Protein AF-S4XCA1-F1 (afdb_monomer)

Organism: NCBI:txid1200352

Solvent-accessible surface area (backbone atoms only — not comparable to full-atom values): 4493 Å² total; per-residue (Å²): 132,83,84,62,64,37,49,62,59,55,50,10,58,76,71,74,46,53,47,68,57,40,52,50,26,59,76,70,68,68,48,97,47,77,67,48,74,59,95,91,45,62,45,29,54,44,60,55,52,31,56,75,72,70,44,76,70,84,56,58,70,61,66,68,67,74,71,81,78,86,130

Mean predicted aligned error: 7.29 Å

Foldseek 3Di:
DPQDWDFLCVLCVLVVHDSVVSVVCVVVVNDPFDWDDDPPGITHGVQRSCVVVVHDCPCVVVVSPPPPPDD

Structure (mmCIF, N/CA/C/O backbone):
data_AF-S4XCA1-F1
#
_entry.id   AF-S4XCA1-F1
#
loop_
_atom_site.group_PDB
_atom_site.id
_atom_site.type_symbol
_atom_site.label_atom_id
_atom_site.label_alt_id
_atom_site.label_comp_id
_atom_site.label_asym_id
_atom_site.label_entity_id
_atom_site.label_seq_id
_atom_site.pdbx_PDB_ins_code
_atom_site.Cartn_x
_atom_site.Cartn_y
_atom_site.Cartn_z
_atom_site.occupancy
_atom_site.B_iso_or_equiv
_atom_site.auth_seq_id
_atom_site.auth_comp_id
_atom_site.auth_asym_id
_atom_site.auth_atom_id
_atom_site.pdbx_PDB_model_num
ATOM 1 N N . MET A 1 1 ? 5.979 16.239 -17.725 1.00 44.88 1 MET A N 1
ATOM 2 C CA . MET A 1 1 ? 4.993 15.953 -16.664 1.00 44.88 1 MET A CA 1
ATOM 3 C C . MET A 1 1 ? 5.707 15.154 -15.594 1.00 44.88 1 MET A C 1
ATOM 5 O O . MET A 1 1 ? 6.094 14.022 -15.857 1.00 44.88 1 MET A O 1
ATOM 9 N N . THR A 1 2 ? 6.017 15.772 -14.459 1.00 48.19 2 THR A N 1
ATOM 10 C CA . THR A 1 2 ? 6.610 15.067 -13.315 1.00 48.19 2 THR A CA 1
ATOM 11 C C . THR A 1 2 ? 5.583 14.080 -12.761 1.00 48.19 2 THR A C 1
ATOM 13 O O . THR A 1 2 ? 4.421 14.458 -12.620 1.00 48.19 2 THR A O 1
ATOM 16 N N . PRO A 1 3 ? 5.947 12.821 -12.480 1.00 59.09 3 PRO A N 1
ATOM 17 C CA . PRO A 1 3 ? 5.012 11.875 -11.891 1.00 59.09 3 PRO A CA 1
ATOM 18 C C . PRO A 1 3 ? 4.626 12.348 -10.486 1.00 59.09 3 PRO A C 1
ATOM 20 O O . PRO A 1 3 ? 5.468 12.417 -9.595 1.00 59.09 3 PRO A O 1
ATOM 23 N N . SER A 1 4 ? 3.351 12.673 -10.291 1.00 80.69 4 SER A N 1
ATOM 24 C CA . SER A 1 4 ? 2.799 12.996 -8.977 1.00 80.69 4 SER A CA 1
ATOM 25 C C . SER A 1 4 ? 2.796 11.738 -8.104 1.00 80.69 4 SER A C 1
ATOM 27 O O . SER A 1 4 ? 2.103 10.757 -8.388 1.00 80.69 4 SER A O 1
ATOM 29 N N . THR A 1 5 ? 3.617 11.733 -7.058 1.00 86.19 5 THR A N 1
ATOM 30 C CA . THR A 1 5 ? 3.711 10.634 -6.087 1.00 86.19 5 THR A CA 1
ATOM 31 C C . THR A 1 5 ? 3.045 11.036 -4.782 1.00 86.19 5 THR A C 1
ATOM 33 O O . THR A 1 5 ? 3.136 12.192 -4.376 1.00 86.19 5 THR A O 1
ATOM 36 N N . VAL A 1 6 ? 2.416 10.081 -4.107 1.00 87.81 6 VAL A N 1
ATOM 37 C CA . VAL A 1 6 ? 1.735 10.296 -2.828 1.00 87.81 6 VAL A CA 1
ATOM 38 C C . VAL A 1 6 ? 2.394 9.508 -1.704 1.00 87.81 6 VAL A C 1
ATOM 40 O O . VAL A 1 6 ? 3.002 8.456 -1.916 1.00 87.81 6 VAL A O 1
ATOM 43 N N . SER A 1 7 ? 2.250 10.024 -0.487 1.00 88.81 7 SER A N 1
ATOM 44 C CA . SER A 1 7 ? 2.628 9.318 0.738 1.00 88.81 7 SER A CA 1
ATOM 45 C C . SER A 1 7 ? 1.693 8.135 1.020 1.00 88.81 7 SER A C 1
ATOM 47 O O . SER A 1 7 ? 0.554 8.091 0.552 1.00 88.81 7 SER A O 1
ATOM 49 N 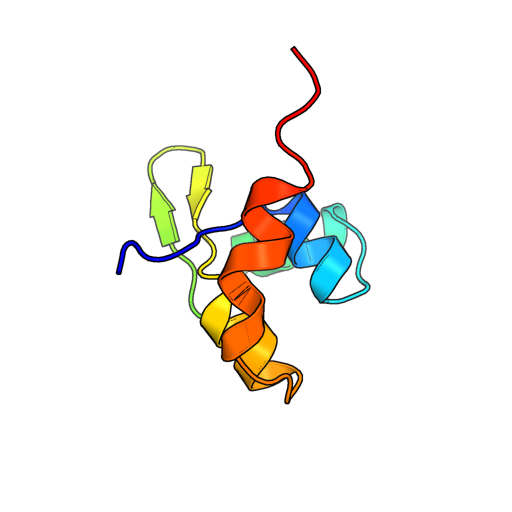N . VAL A 1 8 ? 2.130 7.206 1.879 1.00 90.88 8 VAL A N 1
ATOM 50 C CA . VAL A 1 8 ? 1.309 6.070 2.354 1.00 90.88 8 VAL A CA 1
ATOM 51 C C . VAL A 1 8 ? -0.023 6.533 2.947 1.00 90.88 8 VAL A C 1
ATOM 53 O O . VAL A 1 8 ? -1.051 5.895 2.739 1.00 90.88 8 VAL A O 1
ATOM 56 N N . GLN A 1 9 ? -0.018 7.652 3.680 1.00 89.94 9 GLN A N 1
ATOM 57 C CA . GLN A 1 9 ? -1.223 8.199 4.302 1.00 89.94 9 GLN A CA 1
ATOM 58 C C . GLN A 1 9 ? -2.222 8.702 3.257 1.00 89.94 9 GLN A C 1
ATOM 60 O O . GLN A 1 9 ? -3.407 8.395 3.354 1.00 89.94 9 GLN A O 1
ATOM 65 N N . GLN A 1 10 ? -1.749 9.431 2.247 1.00 88.62 10 GLN A N 1
ATOM 66 C CA . GLN A 1 10 ? -2.588 9.899 1.142 1.00 88.62 10 GLN A CA 1
ATOM 67 C C . GLN A 1 10 ? -3.110 8.726 0.307 1.00 88.62 10 GLN A C 1
ATOM 69 O O . GLN A 1 10 ? -4.297 8.676 0.008 1.00 88.62 10 GLN A O 1
ATOM 74 N N . ALA A 1 11 ? -2.262 7.743 -0.007 1.00 90.50 11 ALA A N 1
ATOM 75 C CA . ALA A 1 11 ? -2.682 6.535 -0.713 1.00 90.50 11 ALA A CA 1
ATOM 76 C C . ALA A 1 11 ? -3.761 5.760 0.066 1.00 90.50 11 ALA A C 1
ATOM 78 O O . ALA A 1 11 ? -4.750 5.324 -0.517 1.00 90.50 11 ALA A O 1
ATOM 79 N N . ALA A 1 12 ? -3.613 5.644 1.390 1.00 91.88 12 ALA A N 1
ATOM 80 C CA . ALA A 1 12 ? -4.611 5.013 2.250 1.00 91.88 12 ALA A CA 1
ATOM 81 C C . ALA A 1 12 ? -5.950 5.769 2.229 1.00 91.88 12 ALA A C 1
ATOM 83 O O . ALA A 1 12 ? -7.001 5.143 2.105 1.00 91.88 12 ALA A O 1
ATOM 84 N N . ALA A 1 13 ? -5.903 7.105 2.289 1.00 90.62 13 ALA A N 1
ATOM 85 C CA . ALA A 1 13 ? -7.090 7.951 2.206 1.00 90.62 13 ALA A CA 1
ATOM 86 C C . ALA A 1 13 ? -7.809 7.808 0.855 1.00 90.62 13 ALA A C 1
ATOM 88 O O . ALA A 1 13 ? -9.029 7.678 0.832 1.00 90.62 13 ALA A O 1
ATOM 89 N N . LEU A 1 14 ? -7.061 7.759 -0.253 1.00 88.06 14 LEU A N 1
ATOM 90 C CA . LEU A 1 14 ? -7.617 7.556 -1.597 1.00 88.06 14 LEU A CA 1
ATOM 91 C C . LEU A 1 14 ? -8.295 6.189 -1.747 1.00 88.06 14 LEU A C 1
ATOM 93 O O . LEU A 1 14 ? -9.343 6.086 -2.376 1.00 88.06 14 LEU A O 1
ATOM 97 N N . LEU A 1 15 ? -7.712 5.147 -1.154 1.00 88.81 15 LEU A N 1
ATOM 98 C CA . LEU A 1 15 ? -8.258 3.789 -1.180 1.00 88.81 15 LEU A CA 1
ATOM 99 C C . LEU A 1 15 ? -9.360 3.552 -0.130 1.00 88.81 15 LEU A C 1
ATOM 101 O O . LEU A 1 15 ? -9.936 2.468 -0.097 1.00 88.81 15 LEU A O 1
ATOM 105 N N . GLY A 1 16 ? -9.641 4.524 0.746 1.00 90.75 16 GLY A N 1
ATOM 106 C CA . GLY A 1 16 ? -10.629 4.380 1.819 1.00 90.75 16 GLY A CA 1
ATOM 107 C C . GLY A 1 16 ? -10.237 3.365 2.901 1.00 90.75 16 GLY A C 1
ATOM 108 O O . GLY A 1 16 ? -11.109 2.774 3.537 1.00 90.75 16 GLY A O 1
ATOM 109 N N . ILE A 1 17 ? -8.938 3.138 3.117 1.00 93.12 17 ILE A N 1
ATOM 110 C CA . ILE A 1 17 ? -8.410 2.184 4.107 1.00 93.12 17 ILE A CA 1
ATOM 111 C C . ILE A 1 17 ? -7.603 2.891 5.199 1.00 93.12 17 ILE A C 1
ATOM 113 O O . ILE A 1 17 ? -7.156 4.026 5.053 1.00 93.12 17 ILE A O 1
ATOM 117 N N . SER A 1 18 ? -7.358 2.196 6.314 1.00 94.88 18 SER A N 1
ATOM 118 C CA . SER A 1 18 ? -6.472 2.722 7.356 1.00 94.88 18 SER A CA 1
ATOM 119 C C . SER A 1 18 ? -5.015 2.794 6.875 1.00 94.88 18 SER A C 1
ATOM 121 O O . SER A 1 18 ? -4.555 1.935 6.114 1.00 94.88 18 SER A O 1
ATOM 123 N N . LYS A 1 19 ? -4.248 3.772 7.383 1.00 94.31 19 LYS A N 1
ATOM 124 C CA . LYS A 1 19 ? -2.799 3.877 7.123 1.00 94.31 19 LYS A CA 1
ATOM 125 C C . LYS A 1 19 ? -2.072 2.574 7.471 1.00 94.31 19 LYS A C 1
ATOM 127 O O . LYS A 1 19 ? -1.230 2.133 6.701 1.00 94.31 19 LYS A O 1
ATOM 132 N N . SER A 1 20 ? -2.419 1.942 8.592 1.00 94.88 20 SER A N 1
ATOM 133 C CA . SER A 1 20 ? -1.806 0.686 9.042 1.00 94.88 20 SER A CA 1
ATOM 134 C C . SER A 1 20 ? -2.077 -0.473 8.079 1.00 94.88 20 SER A C 1
ATOM 136 O O . SER A 1 20 ? -1.190 -1.283 7.824 1.00 94.88 20 SER A O 1
ATOM 138 N N . THR A 1 21 ? -3.283 -0.540 7.505 1.00 94.62 21 THR A N 1
ATOM 139 C CA . THR A 1 21 ? -3.624 -1.526 6.467 1.00 94.62 21 THR A CA 1
ATOM 140 C C . THR A 1 21 ? -2.800 -1.294 5.203 1.00 94.62 21 THR A C 1
ATOM 142 O O . THR A 1 21 ? -2.240 -2.242 4.659 1.00 94.62 21 THR A O 1
ATOM 145 N N . CYS A 1 22 ? -2.693 -0.035 4.770 1.00 93.75 22 CYS A N 1
ATOM 146 C CA . CYS A 1 22 ? -1.899 0.364 3.609 1.00 93.75 22 CYS A CA 1
ATOM 147 C C . CYS A 1 22 ? -0.416 0.002 3.793 1.00 93.75 22 CYS A C 1
ATOM 149 O O . CYS A 1 22 ? 0.174 -0.660 2.941 1.00 93.75 22 CYS A O 1
ATOM 151 N N . ASP A 1 23 ? 0.159 0.342 4.950 1.00 93.50 23 ASP A N 1
ATOM 152 C CA . ASP A 1 23 ? 1.541 0.009 5.300 1.00 93.50 23 ASP A CA 1
ATOM 153 C C . ASP A 1 23 ? 1.765 -1.512 5.292 1.00 93.50 23 ASP A C 1
ATOM 155 O O . ASP A 1 23 ? 2.727 -2.001 4.699 1.00 93.50 23 ASP A O 1
ATOM 159 N N . ARG A 1 24 ? 0.825 -2.293 5.845 1.00 95.12 24 ARG A N 1
ATOM 160 C CA . ARG A 1 24 ? 0.882 -3.761 5.785 1.00 95.12 24 ARG A CA 1
ATOM 161 C C . ARG A 1 24 ? 0.890 -4.268 4.343 1.00 95.12 24 ARG A C 1
ATOM 163 O O . ARG A 1 24 ? 1.708 -5.117 4.012 1.00 95.12 24 ARG A O 1
ATOM 170 N N . TRP A 1 25 ? 0.025 -3.759 3.472 1.00 94.88 25 TRP A N 1
ATOM 171 C CA . TRP A 1 25 ? -0.015 -4.194 2.070 1.00 94.88 25 TRP A CA 1
ATOM 172 C C . TRP A 1 25 ? 1.266 -3.860 1.306 1.00 94.88 25 TRP A C 1
ATOM 174 O O . TRP A 1 25 ? 1.738 -4.696 0.538 1.00 94.88 25 TRP A O 1
ATOM 184 N N . LEU A 1 26 ? 1.857 -2.688 1.549 1.00 9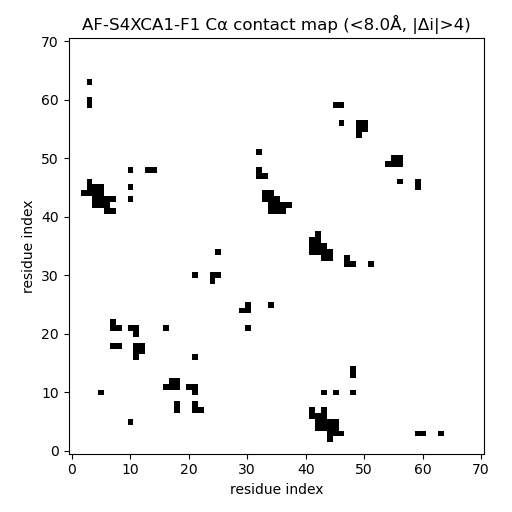3.62 26 LEU A N 1
ATOM 185 C CA . LEU A 1 26 ? 3.136 -2.296 0.950 1.00 93.62 26 LEU A CA 1
ATOM 186 C C . LEU A 1 26 ? 4.278 -3.208 1.417 1.00 93.62 26 LEU A C 1
ATOM 188 O O . LEU A 1 26 ? 5.047 -3.698 0.593 1.00 93.62 26 LEU A O 1
ATOM 192 N N . ASN A 1 27 ? 4.358 -3.505 2.719 1.00 93.19 27 ASN A N 1
ATOM 193 C CA . ASN A 1 27 ? 5.382 -4.411 3.253 1.00 93.19 27 ASN A CA 1
ATOM 194 C C . ASN A 1 27 ? 5.212 -5.859 2.766 1.00 93.19 27 ASN A C 1
ATOM 196 O O . ASN A 1 27 ? 6.205 -6.551 2.564 1.00 93.19 27 ASN A O 1
ATOM 200 N N . HIS A 1 28 ? 3.974 -6.320 2.572 1.00 94.06 28 HIS A N 1
ATOM 201 C CA . HIS A 1 28 ? 3.678 -7.670 2.078 1.00 94.06 28 HIS A CA 1
ATOM 202 C C . HIS A 1 28 ? 3.703 -7.790 0.547 1.00 94.06 28 HIS A C 1
ATOM 204 O O . HIS A 1 28 ? 3.567 -8.893 0.023 1.00 94.06 28 HIS A O 1
ATOM 210 N N . GLY A 1 29 ? 3.847 -6.680 -0.177 1.00 91.19 29 GLY A N 1
ATOM 211 C CA . GLY A 1 29 ? 3.808 -6.671 -1.636 1.00 91.19 29 GLY A CA 1
ATOM 212 C C . GLY A 1 29 ? 2.434 -6.947 -2.249 1.00 91.19 29 GLY A C 1
ATOM 213 O O . GLY A 1 29 ? 2.350 -7.294 -3.420 1.00 91.19 29 GLY A O 1
ATOM 214 N N . THR A 1 30 ? 1.358 -6.785 -1.478 1.00 92.94 30 THR A N 1
ATOM 215 C CA . THR A 1 30 ? -0.028 -7.018 -1.922 1.00 92.94 30 THR A CA 1
ATOM 216 C C . THR A 1 30 ? -0.760 -5.721 -2.264 1.00 92.94 30 THR A C 1
ATOM 218 O O . THR A 1 30 ? -1.989 -5.696 -2.308 1.00 92.94 30 THR A O 1
ATOM 221 N N . PHE A 1 31 ? -0.032 -4.615 -2.425 1.00 91.56 31 PHE A N 1
ATOM 222 C CA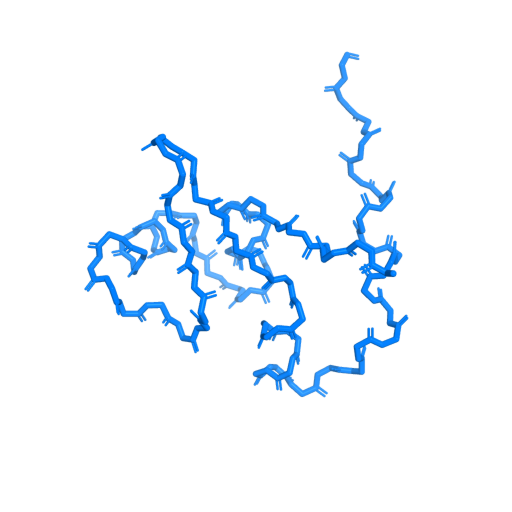 . PHE A 1 31 ? -0.628 -3.340 -2.800 1.00 91.56 31 PHE A CA 1
ATOM 223 C C . PHE A 1 31 ? -1.163 -3.410 -4.244 1.00 91.56 31 PHE A C 1
ATOM 225 O O . PHE A 1 31 ? -0.480 -3.954 -5.111 1.00 91.56 31 PHE A O 1
ATOM 232 N N . PRO A 1 32 ? -2.366 -2.879 -4.528 1.00 87.81 32 PRO A N 1
ATOM 233 C CA . PRO A 1 32 ? -3.045 -3.119 -5.803 1.00 87.81 32 PRO A CA 1
ATOM 234 C C . PRO A 1 32 ? -2.471 -2.322 -6.985 1.00 87.81 32 PRO A C 1
ATOM 236 O O . PRO A 1 32 ? -2.863 -2.545 -8.126 1.00 87.81 32 PRO A O 1
ATOM 239 N N . THR A 1 33 ? -1.550 -1.393 -6.733 1.00 90.69 33 THR A N 1
ATOM 240 C CA . THR A 1 33 ? -0.895 -0.575 -7.758 1.00 90.69 33 THR A CA 1
ATOM 241 C C . THR A 1 33 ? 0.619 -0.725 -7.669 1.00 90.69 33 THR A C 1
ATOM 243 O O . THR A 1 33 ? 1.121 -1.085 -6.605 1.00 90.69 33 THR A O 1
ATOM 246 N N . PRO A 1 34 ? 1.385 -0.401 -8.726 1.00 89.44 34 PRO A N 1
ATOM 247 C CA . P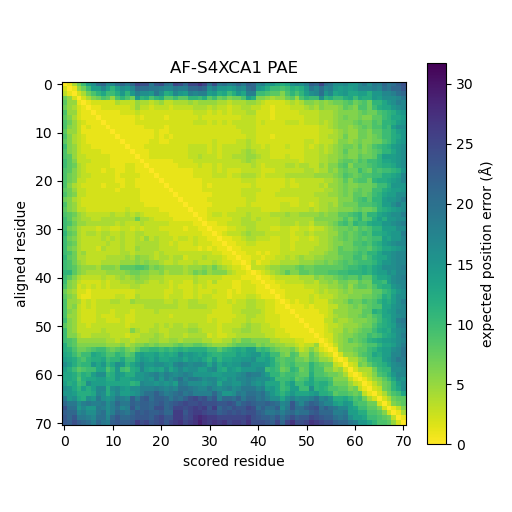RO A 1 34 ? 2.838 -0.347 -8.621 1.00 89.44 34 PRO A CA 1
ATOM 248 C C . PRO A 1 34 ? 3.271 0.637 -7.529 1.00 89.44 34 PRO A C 1
ATOM 250 O O . PRO A 1 34 ? 2.696 1.715 -7.375 1.00 89.44 34 PRO A O 1
ATOM 253 N N . PHE A 1 35 ? 4.301 0.262 -6.782 1.00 91.88 35 PHE A N 1
ATOM 254 C CA . PHE A 1 35 ? 4.945 1.081 -5.762 1.00 91.88 35 PHE A CA 1
ATOM 255 C C . PHE A 1 35 ? 6.443 0.776 -5.768 1.00 91.88 35 PHE A C 1
ATOM 257 O O . PHE A 1 35 ? 6.873 -0.286 -6.220 1.00 91.88 35 PHE A O 1
ATOM 264 N N . THR A 1 36 ? 7.247 1.705 -5.263 1.00 91.19 36 THR A N 1
ATOM 265 C CA . THR A 1 36 ? 8.672 1.464 -5.029 1.00 91.19 36 THR A CA 1
ATOM 266 C C . THR A 1 36 ? 9.073 1.967 -3.654 1.00 91.19 36 THR A C 1
ATOM 268 O O . THR A 1 36 ? 8.452 2.879 -3.106 1.00 91.19 36 THR A O 1
ATOM 271 N N . LYS A 1 37 ? 10.104 1.360 -3.073 1.00 91.19 37 LYS A N 1
ATOM 272 C CA . LYS A 1 37 ? 10.703 1.826 -1.827 1.00 91.19 37 LYS A CA 1
ATOM 273 C C . LYS A 1 37 ? 12.062 2.414 -2.144 1.00 91.19 37 LYS A C 1
ATOM 275 O O . LYS A 1 37 ? 12.949 1.698 -2.601 1.00 91.19 37 LYS A O 1
ATOM 280 N N . VAL A 1 38 ? 12.223 3.702 -1.879 1.00 87.38 38 VAL A N 1
ATOM 281 C CA . VAL A 1 38 ? 13.518 4.374 -1.976 1.00 87.38 38 VAL A CA 1
ATOM 282 C C . VAL A 1 38 ? 13.988 4.632 -0.555 1.00 87.38 38 VAL A C 1
ATOM 284 O O . VAL A 1 38 ? 13.362 5.382 0.193 1.00 87.38 38 VAL A O 1
ATOM 287 N N . GLU A 1 39 ? 15.049 3.927 -0.163 1.00 86.69 39 GLU A N 1
ATOM 288 C CA . GLU A 1 39 ? 15.597 3.915 1.197 1.00 86.69 39 GLU A CA 1
ATOM 289 C C . GLU A 1 39 ? 14.545 3.531 2.259 1.00 86.69 39 GLU A C 1
ATOM 291 O O . GLU A 1 39 ? 14.258 2.351 2.478 1.00 86.69 39 GLU A O 1
ATOM 296 N N . LYS A 1 40 ? 13.952 4.527 2.926 1.00 85.50 40 LYS A N 1
ATOM 297 C CA . LYS A 1 40 ? 12.934 4.364 3.977 1.00 85.50 40 LYS A CA 1
ATOM 298 C C . LYS A 1 40 ? 11.563 4.909 3.577 1.00 85.50 40 LYS A C 1
ATOM 300 O O . LYS A 1 40 ? 10.624 4.798 4.363 1.00 85.50 40 LYS A O 1
ATOM 305 N N . THR A 1 41 ? 11.436 5.452 2.372 1.00 85.50 41 THR A N 1
ATOM 306 C CA . THR A 1 41 ? 10.224 6.121 1.905 1.00 85.50 41 THR A CA 1
ATOM 307 C C . THR A 1 41 ? 9.543 5.287 0.832 1.00 85.50 41 THR A C 1
ATOM 309 O O . THR A 1 41 ? 10.159 4.864 -0.147 1.00 85.50 41 THR A O 1
ATOM 312 N N . TRP A 1 42 ? 8.245 5.060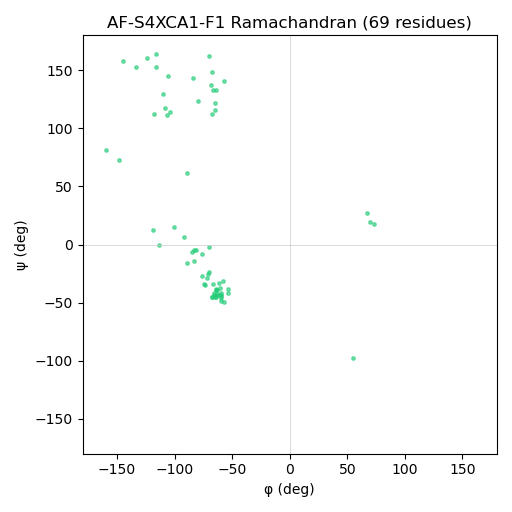 1.014 1.00 89.00 42 TRP A N 1
ATOM 313 C CA . TRP A 1 42 ? 7.396 4.471 -0.011 1.00 89.00 42 TRP A CA 1
ATOM 314 C C . TRP A 1 42 ? 7.000 5.539 -1.023 1.00 89.00 42 TRP A C 1
ATOM 316 O O . TRP A 1 42 ? 6.416 6.560 -0.660 1.00 89.00 42 TRP A O 1
ATOM 326 N N . ILE A 1 43 ? 7.311 5.284 -2.286 1.00 89.00 43 ILE A N 1
ATOM 327 C CA . ILE A 1 43 ? 6.909 6.105 -3.417 1.00 89.00 43 ILE A CA 1
ATOM 328 C C . ILE A 1 43 ? 5.765 5.385 -4.123 1.00 89.00 43 ILE A C 1
ATOM 330 O O . ILE A 1 43 ? 5.944 4.303 -4.691 1.00 89.00 43 ILE A O 1
ATOM 334 N N . ILE A 1 44 ? 4.586 5.998 -4.076 1.00 90.75 44 ILE A N 1
ATOM 335 C CA . ILE A 1 44 ? 3.364 5.452 -4.658 1.00 90.75 44 ILE A CA 1
ATOM 336 C C . ILE A 1 44 ? 2.888 6.428 -5.739 1.00 90.75 44 ILE A C 1
ATOM 338 O O . ILE A 1 44 ? 2.511 7.556 -5.416 1.00 90.75 44 ILE A O 1
ATOM 342 N N . PRO A 1 45 ? 2.933 6.054 -7.026 1.00 89.69 45 PRO A N 1
ATOM 343 C CA . PRO A 1 45 ? 2.391 6.880 -8.093 1.00 89.69 45 PRO A CA 1
ATOM 344 C C . PRO A 1 45 ? 0.876 7.031 -7.931 1.00 89.69 45 PRO A C 1
ATOM 346 O O . PRO A 1 45 ? 0.160 6.050 -7.734 1.00 89.69 45 PRO A O 1
ATOM 349 N N . ILE A 1 46 ? 0.374 8.258 -8.040 1.00 88.50 46 ILE A N 1
ATOM 350 C CA . ILE A 1 46 ? -1.054 8.534 -7.846 1.00 88.50 46 ILE A CA 1
ATOM 351 C C . ILE A 1 46 ? -1.911 8.049 -9.024 1.00 88.50 46 ILE A C 1
ATOM 353 O O . ILE A 1 46 ? -3.027 7.580 -8.827 1.00 88.50 46 ILE A O 1
ATOM 357 N N . ARG A 1 47 ? -1.385 8.128 -10.254 1.00 86.88 47 ARG A N 1
ATOM 358 C CA . ARG A 1 47 ? -2.133 7.808 -11.479 1.00 86.88 47 ARG A CA 1
ATOM 359 C C . ARG A 1 47 ? -2.692 6.372 -11.470 1.00 86.88 47 ARG A C 1
ATOM 361 O O . ARG A 1 47 ? -3.899 6.248 -11.641 1.00 86.88 47 ARG A O 1
ATOM 368 N N . PRO A 1 48 ? -1.900 5.327 -11.168 1.00 88.00 48 PRO A N 1
ATOM 369 C CA . PRO A 1 48 ? -2.404 3.960 -11.057 1.00 88.00 48 PRO A CA 1
ATOM 370 C C . PRO A 1 48 ? -3.514 3.769 -10.016 1.00 88.00 48 PRO A C 1
ATOM 372 O O . PRO A 1 48 ? -4.376 2.918 -10.200 1.00 88.00 48 PRO A O 1
ATOM 375 N N . ILE A 1 49 ? -3.514 4.549 -8.925 1.00 88.06 49 ILE A N 1
ATOM 376 C CA . ILE A 1 49 ? -4.590 4.499 -7.920 1.00 88.06 49 ILE A CA 1
ATOM 377 C C . ILE A 1 49 ? -5.887 5.029 -8.532 1.00 88.06 49 ILE A C 1
ATOM 379 O O . ILE A 1 49 ? -6.934 4.409 -8.388 1.00 88.06 49 ILE A O 1
ATOM 383 N N . TYR A 1 50 ? -5.820 6.152 -9.245 1.00 87.06 50 TYR A N 1
ATOM 384 C CA . TYR A 1 50 ? -6.985 6.735 -9.912 1.00 87.06 50 TYR A CA 1
ATOM 385 C C . TYR A 1 50 ? -7.503 5.843 -11.042 1.00 87.06 50 TYR A C 1
ATOM 387 O O . TYR A 1 50 ? -8.710 5.646 -11.139 1.00 87.06 50 TYR A O 1
ATOM 395 N N . GLU A 1 51 ? -6.607 5.258 -11.842 1.00 88.12 51 GLU A N 1
ATOM 396 C CA . GLU A 1 51 ? -6.965 4.292 -12.888 1.00 88.12 51 GLU A CA 1
ATOM 397 C C . GLU A 1 51 ? -7.675 3.066 -12.301 1.00 88.12 51 GLU A C 1
ATOM 399 O O . GLU A 1 51 ? -8.720 2.667 -12.809 1.00 88.12 51 GLU A O 1
ATOM 404 N N . LEU A 1 52 ? -7.167 2.519 -11.190 1.00 88.19 52 LEU A N 1
ATOM 405 C CA . LEU A 1 52 ? -7.799 1.405 -10.477 1.00 88.19 52 LEU A CA 1
ATOM 406 C C . LEU A 1 52 ? -9.205 1.760 -9.966 1.00 88.19 52 LEU A C 1
ATOM 408 O O . LEU A 1 52 ? -10.101 0.920 -9.986 1.00 88.19 52 LEU A O 1
ATOM 412 N N . LEU A 1 53 ? -9.396 2.996 -9.507 1.00 87.44 53 LEU A N 1
ATOM 413 C CA . LEU A 1 53 ? -10.675 3.496 -9.000 1.00 87.44 53 LEU A CA 1
ATOM 414 C C . LEU A 1 53 ? -11.624 3.980 -10.114 1.00 87.44 53 LEU A C 1
ATOM 416 O O . LEU A 1 53 ? -12.761 4.348 -9.823 1.00 87.44 53 LEU A O 1
ATOM 420 N N . GLY A 1 54 ? -11.181 3.994 -11.376 1.00 87.06 54 GLY A N 1
ATOM 421 C CA . GLY A 1 54 ? -11.965 4.479 -12.515 1.00 87.06 54 GLY A CA 1
ATOM 422 C C . GLY A 1 54 ? -12.119 6.004 -12.576 1.00 87.06 54 GLY A C 1
ATOM 423 O O . GLY A 1 54 ? -13.014 6.501 -13.261 1.00 87.06 54 GLY A O 1
ATOM 424 N N . TYR A 1 55 ? -11.275 6.762 -11.869 1.00 82.31 55 TYR A N 1
ATOM 425 C CA . TYR A 1 55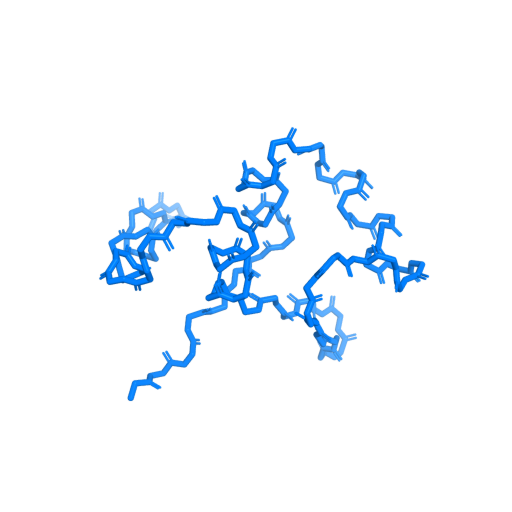 ? -11.316 8.223 -11.885 1.00 82.31 55 TYR A CA 1
ATOM 426 C C . TYR A 1 55 ? -10.538 8.810 -13.073 1.00 82.31 55 TYR A C 1
ATOM 428 O O . TYR A 1 55 ? -9.457 8.320 -13.413 1.00 82.31 55 TYR A O 1
ATOM 436 N N . PRO A 1 56 ? -11.023 9.916 -13.673 1.00 73.94 56 PRO A N 1
ATOM 437 C CA . PRO A 1 56 ? -10.303 10.600 -14.738 1.00 73.94 56 PRO A CA 1
ATOM 438 C C . PRO A 1 56 ? -8.994 11.187 -14.199 1.00 73.94 56 PRO A C 1
ATOM 440 O O . PRO A 1 56 ? -8.979 12.018 -13.289 1.00 73.94 56 PRO A O 1
ATOM 443 N N . THR A 1 57 ? -7.874 10.782 -14.798 1.00 68.75 57 THR A N 1
ATOM 444 C CA . THR A 1 57 ? -6.517 11.165 -14.373 1.00 68.75 57 THR A CA 1
ATOM 445 C C . THR A 1 57 ? -6.175 12.637 -14.637 1.00 68.75 57 THR A C 1
ATOM 447 O O . THR A 1 57 ? -5.080 13.082 -14.307 1.00 68.75 57 THR A O 1
ATOM 450 N N . GLU A 1 58 ? -7.088 13.393 -15.247 1.00 68.44 58 GLU A N 1
ATOM 451 C CA . GLU A 1 58 ? -6.935 14.818 -15.569 1.00 68.44 58 GLU A CA 1
ATOM 452 C C . GLU A 1 58 ? -6.948 15.712 -14.318 1.00 68.44 58 GLU A C 1
ATOM 454 O O . GLU A 1 58 ? -6.361 16.788 -14.321 1.00 68.44 58 GLU A O 1
ATOM 459 N N . LYS A 1 59 ? -7.546 15.243 -13.213 1.00 61.62 59 LYS A N 1
ATOM 460 C CA . LYS A 1 59 ? -7.606 15.979 -11.935 1.00 61.62 59 LYS A CA 1
ATOM 461 C C . LYS A 1 59 ? -6.460 15.681 -10.968 1.00 61.62 59 LYS A C 1
ATOM 463 O O . LYS A 1 59 ? -6.474 16.136 -9.827 1.00 61.62 59 LYS A O 1
ATOM 468 N N . VAL A 1 60 ? -5.465 14.915 -11.407 1.00 64.06 60 VAL A N 1
ATOM 469 C CA . VAL A 1 60 ? -4.343 14.489 -10.559 1.00 64.06 60 VAL A CA 1
ATOM 470 C C . VAL A 1 60 ? -3.534 15.680 -10.023 1.00 64.06 60 VAL A C 1
ATOM 472 O O . VAL A 1 60 ? -3.065 15.628 -8.888 1.00 64.06 60 VAL A O 1
ATOM 475 N N . ASP A 1 61 ? -3.414 16.765 -10.790 1.00 61.00 61 ASP A N 1
ATOM 476 C CA . ASP A 1 61 ? -2.675 17.969 -10.387 1.00 61.00 61 ASP A CA 1
ATOM 477 C C . ASP A 1 61 ? -3.368 18.781 -9.274 1.00 61.00 61 ASP A C 1
ATOM 479 O O . ASP A 1 61 ? -2.694 19.453 -8.497 1.00 61.00 61 ASP A O 1
ATOM 483 N N . GLU A 1 62 ? -4.692 18.693 -9.121 1.00 59.81 62 GLU A N 1
ATOM 484 C CA . GLU A 1 62 ? -5.446 19.507 -8.150 1.00 59.81 62 GLU A CA 1
ATOM 485 C C . GLU A 1 62 ? -5.251 19.012 -6.703 1.00 59.81 62 GLU A C 1
ATOM 487 O O . GLU A 1 62 ? -5.152 19.804 -5.763 1.00 59.81 62 GLU A O 1
ATOM 492 N N . PHE A 1 63 ? -5.097 17.697 -6.513 1.00 58.97 63 PHE A N 1
ATOM 493 C CA . PHE A 1 63 ? -4.945 17.095 -5.183 1.00 58.97 63 PHE A CA 1
ATOM 494 C C . PHE A 1 63 ? -3.540 17.290 -4.589 1.00 58.97 63 PHE A C 1
ATOM 496 O O . PHE A 1 63 ? -3.377 17.337 -3.370 1.00 58.97 63 PHE A O 1
ATOM 503 N N . VAL A 1 64 ? -2.519 17.434 -5.442 1.00 58.94 64 VAL A N 1
ATOM 504 C CA . VAL A 1 64 ? -1.115 17.614 -5.024 1.00 58.94 64 VAL A CA 1
ATOM 505 C C . VAL A 1 64 ? -0.882 19.004 -4.419 1.00 58.94 64 VAL A C 1
ATOM 507 O O . VAL A 1 64 ? -0.056 19.150 -3.520 1.00 58.94 64 VAL A O 1
ATOM 510 N N . HIS A 1 65 ? -1.651 20.011 -4.842 1.00 54.53 65 HIS A N 1
ATOM 511 C CA . HIS A 1 65 ? -1.504 21.395 -4.379 1.00 54.53 65 HIS A CA 1
ATOM 512 C C . HIS A 1 65 ? -2.328 21.725 -3.122 1.00 54.53 65 HIS A C 1
ATOM 514 O O . HIS A 1 65 ? -2.049 22.723 -2.461 1.00 54.53 65 HIS A O 1
ATOM 520 N N . SER A 1 66 ? -3.312 20.900 -2.745 1.00 51.97 66 SER A N 1
ATOM 521 C CA . SER A 1 66 ? -4.241 21.226 -1.649 1.00 51.97 66 SER A CA 1
ATOM 522 C C . SER A 1 66 ? -3.704 20.905 -0.241 1.00 51.97 66 SER A C 1
ATOM 524 O O . SER A 1 66 ? -4.233 21.414 0.743 1.00 51.97 66 SER A O 1
ATOM 526 N N . THR A 1 67 ? -2.628 20.117 -0.102 1.00 53.03 67 THR A N 1
ATOM 527 C CA . THR A 1 67 ? -2.134 19.681 1.225 1.00 53.03 67 THR A CA 1
ATOM 528 C C . THR A 1 67 ? -0.709 20.123 1.573 1.00 53.03 67 THR A C 1
ATOM 530 O O . THR A 1 67 ? -0.150 19.634 2.553 1.00 53.03 67 THR A O 1
ATOM 533 N N . SER A 1 68 ? -0.110 21.054 0.822 1.00 45.91 68 SER A N 1
ATOM 534 C CA . SER A 1 68 ? 1.160 21.701 1.200 1.00 45.91 68 SER A CA 1
ATOM 535 C C . SER A 1 68 ? 0.903 22.957 2.043 1.00 45.91 68 SER A C 1
A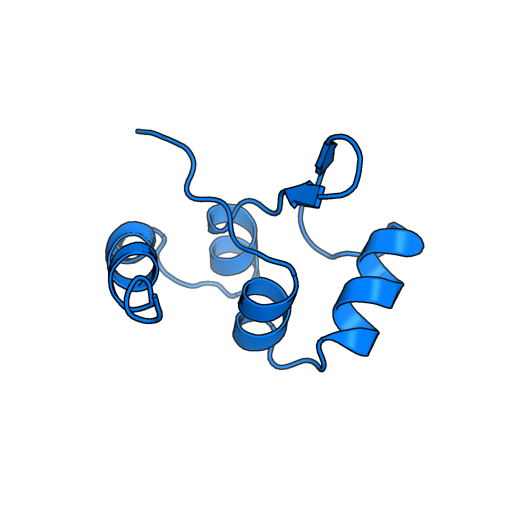TOM 537 O O . SER A 1 68 ? 1.227 24.069 1.638 1.00 4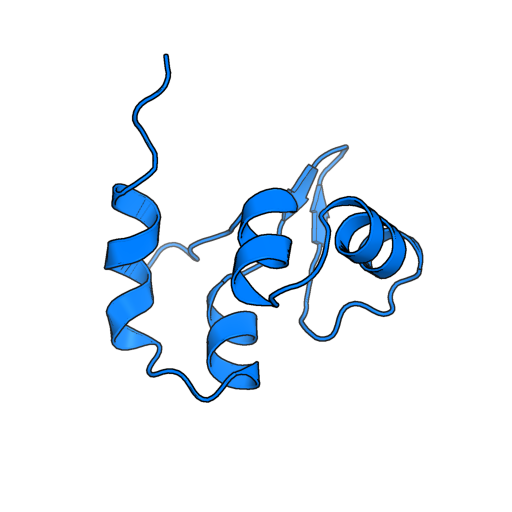5.91 68 SER A O 1
ATOM 539 N N . ALA A 1 69 ? 0.286 22.787 3.212 1.00 43.97 69 ALA A N 1
ATOM 540 C CA . ALA A 1 69 ? 0.134 23.845 4.210 1.00 43.97 69 ALA A CA 1
ATOM 541 C C . ALA A 1 69 ? 0.141 23.237 5.620 1.00 43.97 69 ALA A C 1
ATOM 543 O O . ALA A 1 69 ? -0.893 23.116 6.268 1.00 43.97 69 ALA A O 1
ATOM 544 N N . ALA A 1 70 ? 1.316 22.800 6.067 1.00 43.28 70 ALA A N 1
ATOM 545 C CA . ALA A 1 70 ? 1.625 22.602 7.482 1.00 43.28 70 ALA A CA 1
ATOM 546 C C . ALA A 1 70 ? 3.153 22.597 7.642 1.00 43.28 70 ALA A C 1
ATOM 548 O O . ALA A 1 70 ? 3.784 21.540 7.646 1.00 43.28 70 ALA A O 1
ATOM 549 N N . ALA A 1 71 ? 3.733 23.795 7.698 1.00 37.12 71 ALA A N 1
ATOM 550 C CA . ALA A 1 71 ? 5.058 24.062 8.245 1.00 37.12 71 ALA A CA 1
ATOM 551 C C . ALA A 1 71 ? 4.908 25.180 9.278 1.00 37.12 71 ALA A C 1
ATOM 553 O O . ALA A 1 71 ? 4.106 26.103 8.998 1.00 37.12 71 ALA A O 1
#

Radius of gyration: 12.03 Å; Cα contacts (8 Å, |Δi|>4): 69; chains: 1; bounding box: 28×32×26 Å

Nearest PDB structures (foldseek):
  6ama-assembly1_A  TM=6.918E-01  e=3.606E-01  Streptomyces venezuelae
  5d90-assembly2_C  TM=5.335E-01  e=8.880E-02  Haemophilus infl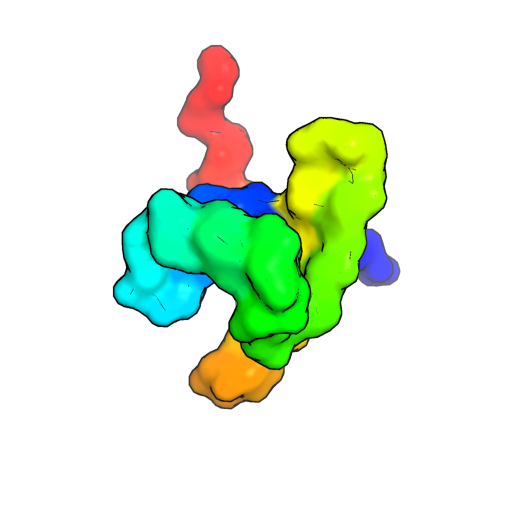uenzae Rd KW20
  1mkm-assembly1_B  TM=5.776E-01  e=2.260E-01  Thermotoga maritima
  8bif-assembly2_D-2  TM=5.383E-01  e=1.121E+00  Photorhabdus laumondii subsp. laumondii TTO1
  7y3h-assembly1_A  TM=5.229E-01  e=1.049E+00  Apiospora montagnei NRRL 25634

Secondary structure (DSSP, 8-state):
----EE-HHHHHHHTTS-HHHHHHHHHHT--SS--EEETTEEEEEHHHHHHHHT--GGGHHHHHHTT----

pLDDT: mean 80.76, std 16.21, range [37.12, 95.12]

Sequence (71 aa):
MTPSTVSVQQAAALLGISKSTCDRWLNHGTFPTPFTKVEKTWIIPIRPIYELLGYPTEKVDEFVHSTSAAA